Protein AF-A0A819W2P6-F1 (afdb_monomer)

InterPro domains:
  IPR012984 PROCT domain [PF08084] (1-41)

Foldseek 3Di:
DDDDDDPDDDDDPPDCVNCVCVVVPDPPPVPPPPDDDDDPPVPD

Secondary structure (DSSP, 8-state):
--------PPPPTT-GGG-HHHHH-------STT-------TT-

Organism: NCBI:txid433720

pLDDT: mean 82.39, std 15.01, range [55.88, 97.81]

Solvent-accessible surface area (backbone atoms only — not comparable to full-atom values): 3425 Å² total; per-residue (Å²): 139,87,84,88,86,77,98,71,82,84,77,61,89,83,36,64,87,77,42,51,64,81,78,64,62,67,80,80,78,85,63,68,86,84,67,73,70,91,75,85,73,83,85,120

Structure (mmCIF, N/CA/C/O backbone):
data_AF-A0A819W2P6-F1
#
_entry.id   AF-A0A819W2P6-F1
#
loop_
_atom_site.group_PDB
_atom_site.id
_atom_site.type_symbol
_atom_site.label_atom_id
_atom_site.label_alt_id
_atom_site.label_comp_id
_atom_site.label_asym_id
_atom_site.label_entity_id
_atom_site.label_seq_id
_atom_site.pdbx_PDB_ins_code
_atom_site.Cartn_x
_atom_site.Cartn_y
_atom_site.Cartn_z
_atom_site.occupancy
_atom_site.B_iso_or_equiv
_atom_site.auth_seq_id
_atom_site.auth_comp_id
_atom_site.auth_asym_id
_atom_site.auth_atom_id
_atom_site.pdbx_PDB_model_num
ATOM 1 N N . MET A 1 1 ? -14.228 -0.209 12.655 1.00 86.56 1 MET A N 1
ATOM 2 C CA . MET A 1 1 ? -13.594 -1.400 12.047 1.00 86.56 1 MET A CA 1
ATOM 3 C C . MET A 1 1 ? -13.439 -2.437 13.147 1.00 86.56 1 MET A C 1
ATOM 5 O O . MET A 1 1 ? -13.032 -2.051 14.235 1.00 86.56 1 MET A O 1
ATOM 9 N N . LYS A 1 2 ? -13.824 -3.693 12.910 1.00 95.75 2 LYS A N 1
ATOM 10 C CA . LYS A 1 2 ? -13.595 -4.812 13.840 1.00 95.75 2 LYS A CA 1
ATOM 11 C C . LYS A 1 2 ? -12.543 -5.728 13.211 1.00 95.75 2 LYS A C 1
ATOM 13 O O . LYS A 1 2 ? -12.598 -5.921 12.000 1.00 95.75 2 LYS A O 1
ATOM 18 N N . TYR A 1 3 ? -11.601 -6.229 13.999 1.00 96.62 3 TYR A N 1
ATOM 19 C CA . TYR A 1 3 ? -10.542 -7.135 13.552 1.00 96.62 3 TYR A CA 1
ATOM 20 C C . TYR A 1 3 ? -10.247 -8.167 14.641 1.00 96.62 3 TYR A 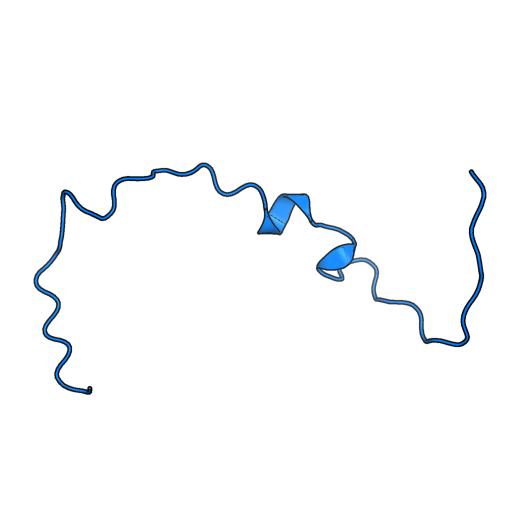C 1
ATOM 22 O O . TYR A 1 3 ? -10.423 -7.873 15.825 1.00 96.62 3 TYR A O 1
ATOM 30 N N . ASP A 1 4 ? -9.770 -9.335 14.221 1.00 96.56 4 ASP A N 1
ATOM 31 C CA . ASP A 1 4 ? -9.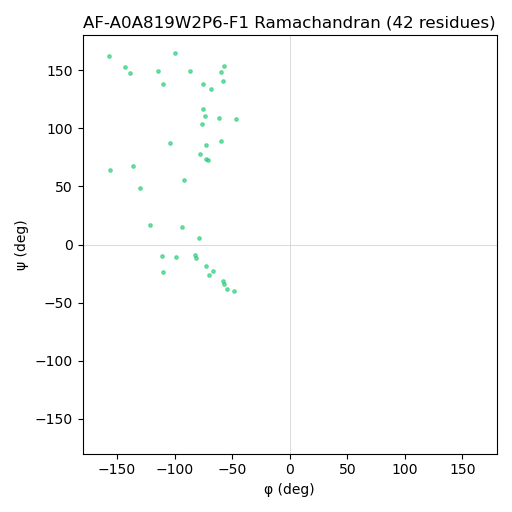269 -10.388 15.104 1.00 96.56 4 ASP A CA 1
ATOM 32 C C . ASP A 1 4 ? -7.733 -10.355 15.162 1.00 96.56 4 ASP A C 1
ATOM 34 O O . ASP A 1 4 ? -7.077 -9.702 14.345 1.00 96.56 4 ASP A O 1
ATOM 38 N N . LEU A 1 5 ? -7.150 -11.042 16.148 1.00 96.00 5 LEU A N 1
ATOM 39 C CA . LEU A 1 5 ? -5.702 -11.104 16.364 1.00 96.00 5 LEU A CA 1
ATOM 40 C C . LEU A 1 5 ? -5.160 -12.518 16.138 1.00 96.00 5 LEU A C 1
ATOM 42 O O . LEU A 1 5 ? -5.829 -13.510 16.420 1.00 96.00 5 LEU A O 1
ATOM 46 N N . MET A 1 6 ? -3.909 -12.595 15.683 1.00 96.38 6 MET A N 1
ATOM 47 C CA . MET A 1 6 ? -3.152 -13.834 15.508 1.00 96.38 6 MET A CA 1
ATOM 48 C C . MET A 1 6 ? -1.705 -13.629 15.967 1.00 96.38 6 MET A C 1
ATOM 50 O O . MET A 1 6 ? -1.147 -12.541 15.816 1.00 96.38 6 MET A O 1
ATOM 54 N N . LEU A 1 7 ? -1.083 -14.681 16.509 1.00 97.81 7 LEU A N 1
ATOM 55 C CA . LEU A 1 7 ? 0.339 -14.673 16.843 1.00 97.81 7 LEU A CA 1
ATOM 56 C C . LEU A 1 7 ? 1.177 -14.838 15.565 1.00 97.81 7 LEU A C 1
ATOM 58 O O . LEU A 1 7 ? 1.282 -15.934 15.020 1.00 97.81 7 LEU A O 1
ATOM 62 N N . SER A 1 8 ? 1.769 -13.744 15.088 1.00 97.50 8 SER A N 1
ATOM 63 C CA . SER A 1 8 ? 2.653 -13.724 13.917 1.00 97.50 8 SER A CA 1
ATOM 64 C C . SER A 1 8 ? 3.598 -12.524 13.953 1.00 97.50 8 SER A C 1
ATOM 66 O O . SER A 1 8 ? 3.317 -11.539 14.636 1.00 97.50 8 SER A O 1
ATOM 68 N N . ASN A 1 9 ? 4.677 -12.573 13.172 1.00 97.81 9 ASN A N 1
ATOM 69 C CA . ASN A 1 9 ? 5.576 -11.431 13.018 1.00 97.81 9 ASN A CA 1
ATOM 70 C C . ASN A 1 9 ? 4.958 -10.357 12.104 1.00 97.81 9 ASN A C 1
ATOM 72 O O . ASN A 1 9 ? 4.395 -10.705 11.060 1.00 97.81 9 ASN A O 1
ATOM 76 N N . PRO A 1 10 ? 5.088 -9.063 12.446 1.00 97.38 10 PRO A N 1
ATOM 77 C CA . PRO A 1 10 ? 4.715 -7.978 11.549 1.00 97.38 10 PRO A CA 1
ATOM 78 C C . PRO A 1 10 ? 5.514 -8.031 10.245 1.00 97.38 10 PRO A C 1
ATOM 80 O O . PRO A 1 10 ? 6.673 -8.439 10.220 1.00 97.38 10 PRO A O 1
ATOM 83 N N . LYS A 1 11 ? 4.887 -7.592 9.156 1.00 97.19 11 LYS A N 1
ATOM 84 C CA . LYS A 1 11 ? 5.541 -7.456 7.854 1.00 97.19 11 LYS A CA 1
ATOM 85 C C . LYS A 1 11 ? 6.218 -6.091 7.741 1.00 97.19 11 LYS A C 1
ATOM 87 O O . LYS A 1 11 ? 5.722 -5.107 8.287 1.00 97.19 11 LYS A O 1
ATOM 92 N N . GLU A 1 12 ? 7.307 -6.031 6.980 1.00 97.75 12 GLU A N 1
ATOM 93 C CA . GLU A 1 12 ? 8.031 -4.788 6.707 1.00 97.75 12 GLU A CA 1
ATOM 94 C C . GLU A 1 12 ? 7.142 -3.720 6.069 1.00 97.75 12 GLU A C 1
ATOM 96 O O 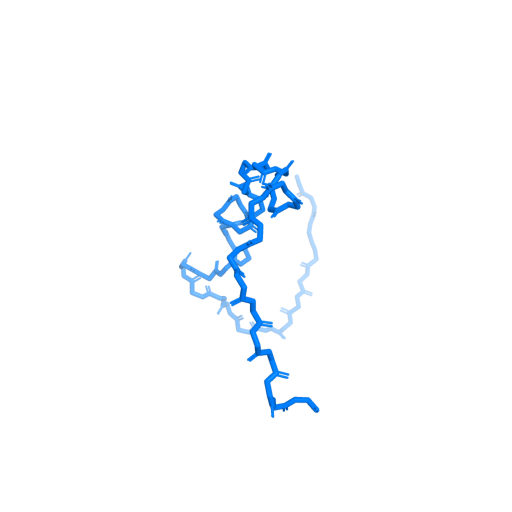. GLU A 1 12 ? 6.183 -4.015 5.349 1.00 97.75 12 GLU A O 1
ATOM 101 N N . PHE A 1 13 ? 7.504 -2.452 6.269 1.00 96.69 13 PHE A N 1
ATOM 102 C CA . PHE A 1 13 ? 6.706 -1.330 5.780 1.00 96.69 13 PHE A CA 1
ATOM 103 C C . PHE A 1 13 ? 6.441 -1.428 4.267 1.00 96.69 13 PHE A C 1
ATOM 105 O O . PHE A 1 13 ? 5.328 -1.156 3.820 1.00 96.69 13 PHE A O 1
ATOM 112 N N . TYR A 1 14 ? 7.419 -1.881 3.469 1.00 97.12 14 TYR A N 1
ATOM 113 C CA . TYR A 1 14 ? 7.295 -2.057 2.013 1.00 97.12 14 TYR A CA 1
ATOM 114 C C . TYR A 1 14 ? 6.878 -3.460 1.535 1.00 97.12 14 TYR A C 1
ATOM 116 O O . TYR A 1 14 ? 6.967 -3.724 0.341 1.00 97.12 14 TYR A O 1
ATOM 124 N N . HIS A 1 15 ? 6.360 -4.329 2.409 1.00 97.50 15 HIS A N 1
ATOM 125 C CA . HIS A 1 15 ? 5.898 -5.659 2.002 1.00 97.50 15 HIS A CA 1
ATOM 126 C C . HIS A 1 15 ? 4.801 -5.578 0.919 1.00 97.50 15 HIS A C 1
ATOM 128 O O . HIS A 1 15 ? 3.907 -4.737 0.996 1.00 97.50 15 HIS A O 1
ATOM 134 N N . GLU A 1 16 ? 4.841 -6.485 -0.064 1.00 95.38 16 GLU A N 1
ATOM 135 C CA . GLU A 1 16 ? 3.937 -6.515 -1.232 1.00 95.38 16 GLU A CA 1
ATOM 136 C C . GLU A 1 16 ? 2.443 -6.378 -0.874 1.00 95.38 16 GLU A C 1
ATOM 138 O O . GLU A 1 16 ? 1.718 -5.613 -1.506 1.00 95.38 16 GLU A O 1
ATOM 143 N N . ILE A 1 17 ? 1.997 -7.029 0.210 1.00 95.94 17 ILE A N 1
ATOM 144 C CA . ILE A 1 17 ? 0.597 -7.028 0.646 1.00 95.94 17 ILE A CA 1
ATOM 145 C C . ILE A 1 17 ? 0.129 -5.648 1.117 1.00 95.94 17 ILE A C 1
ATOM 147 O O . ILE A 1 17 ? -1.066 -5.376 1.133 1.00 95.94 17 ILE A O 1
ATOM 151 N N . HIS A 1 18 ? 1.062 -4.784 1.531 1.00 97.31 18 HIS A N 1
ATOM 152 C CA . HIS A 1 18 ? 0.771 -3.408 1.923 1.00 97.31 18 HIS A CA 1
ATOM 153 C C . HIS A 1 18 ? 0.658 -2.490 0.696 1.00 97.31 18 HIS A C 1
ATOM 155 O O . HIS A 1 18 ? 0.231 -1.345 0.824 1.00 97.31 18 HIS A O 1
ATOM 161 N N . ARG A 1 19 ? 1.052 -2.965 -0.495 1.00 94.25 19 ARG A N 1
ATOM 162 C CA . ARG A 1 19 ? 1.097 -2.197 -1.750 1.00 94.25 19 ARG A CA 1
ATOM 163 C C . ARG A 1 19 ? 0.402 -2.924 -2.901 1.00 94.25 19 ARG A C 1
ATOM 165 O O . ARG A 1 19 ? 0.958 -2.970 -3.997 1.00 94.25 19 ARG A O 1
ATOM 172 N N . PRO A 1 20 ? -0.825 -3.442 -2.709 1.00 93.06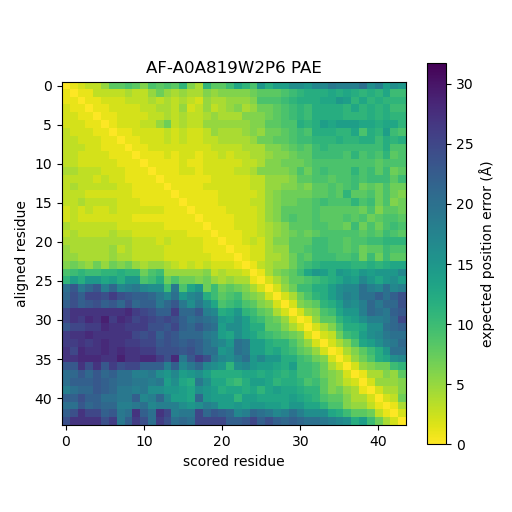 20 PRO A N 1
ATOM 173 C CA . PRO A 1 20 ? -1.500 -4.244 -3.727 1.00 93.06 20 PRO A CA 1
ATOM 174 C C . PRO A 1 20 ? -1.662 -3.481 -5.048 1.00 93.06 20 PRO A C 1
ATOM 176 O O . PRO A 1 20 ? -1.540 -4.072 -6.111 1.00 93.06 20 PRO A O 1
ATOM 179 N N . SER A 1 21 ? -1.822 -2.154 -5.007 1.00 90.19 21 SER A N 1
ATOM 180 C CA . SER A 1 21 ? -1.881 -1.312 -6.207 1.00 90.19 21 SER A CA 1
ATOM 181 C C . SER A 1 21 ? -0.656 -1.436 -7.115 1.00 90.19 21 SER A C 1
ATOM 183 O O . SER A 1 21 ? -0.806 -1.373 -8.326 1.00 90.19 21 SER A O 1
ATOM 185 N N . HIS A 1 22 ? 0.544 -1.639 -6.567 1.00 89.44 22 HIS A N 1
ATOM 186 C CA . HIS A 1 22 ? 1.765 -1.745 -7.373 1.00 89.44 22 HIS A CA 1
ATOM 187 C C . HIS A 1 22 ? 1.800 -3.044 -8.184 1.00 89.44 22 HIS A C 1
ATOM 189 O O . HIS A 1 22 ? 2.450 -3.099 -9.220 1.00 89.44 22 HIS A O 1
ATOM 195 N N . PHE A 1 23 ? 1.102 -4.075 -7.704 1.00 87.00 23 PHE A N 1
ATOM 196 C CA . PHE A 1 23 ? 1.128 -5.425 -8.265 1.00 87.00 23 PHE A CA 1
ATOM 197 C C . PHE A 1 23 ? -0.190 -5.825 -8.937 1.00 87.00 23 PHE A C 1
ATOM 199 O O . PHE A 1 23 ? -0.248 -6.863 -9.582 1.00 87.00 23 PHE A O 1
ATOM 206 N N . LEU A 1 24 ? -1.253 -5.035 -8.774 1.00 84.69 24 LEU A N 1
ATOM 207 C CA . LEU A 1 24 ? -2.556 -5.277 -9.397 1.00 84.69 24 LEU A CA 1
ATOM 208 C C . LEU A 1 24 ? -2.875 -4.262 -10.495 1.00 84.69 24 LEU A C 1
ATOM 210 O O . LEU A 1 24 ? -3.655 -4.571 -11.389 1.00 84.69 24 LEU A O 1
ATOM 214 N N . ASN A 1 25 ? -2.270 -3.071 -10.466 1.00 78.12 25 ASN A N 1
ATOM 215 C CA . ASN A 1 25 ? -2.550 -2.024 -11.447 1.00 78.12 25 ASN A CA 1
ATOM 216 C C . ASN A 1 25 ? -1.596 -2.106 -12.641 1.00 78.12 25 ASN A C 1
ATOM 218 O O . ASN A 1 25 ? -0.934 -1.126 -12.989 1.00 78.12 25 ASN A O 1
ATOM 222 N N . PHE A 1 26 ? -1.537 -3.264 -13.289 1.00 77.25 26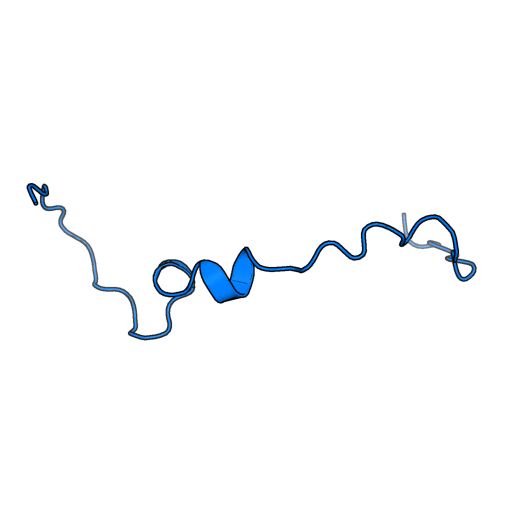 PHE A N 1
ATOM 223 C CA . PHE A 1 26 ? -1.048 -3.303 -14.658 1.00 77.25 26 PHE A CA 1
ATOM 224 C C . PHE A 1 26 ? -2.176 -2.754 -15.526 1.00 77.25 26 PHE A C 1
ATOM 226 O O . PHE A 1 26 ? -3.282 -3.292 -15.537 1.00 77.25 26 PHE A O 1
ATOM 233 N N . SER A 1 27 ? -1.934 -1.628 -16.197 1.00 69.06 27 SER A N 1
ATOM 234 C CA . SER A 1 27 ? -2.810 -1.250 -17.303 1.00 69.06 27 SER A CA 1
ATOM 235 C C . SER A 1 27 ? -2.666 -2.380 -18.309 1.00 69.06 27 SER A C 1
ATOM 237 O O . SER A 1 27 ? -1.577 -2.564 -18.845 1.00 69.06 27 SER A O 1
ATOM 239 N N . ASN A 1 28 ? -3.706 -3.200 -18.456 1.00 63.16 28 ASN A N 1
ATOM 240 C CA . ASN A 1 28 ? -3.755 -4.236 -19.472 1.00 63.16 28 ASN A CA 1
ATOM 241 C C . ASN A 1 28 ? -3.622 -3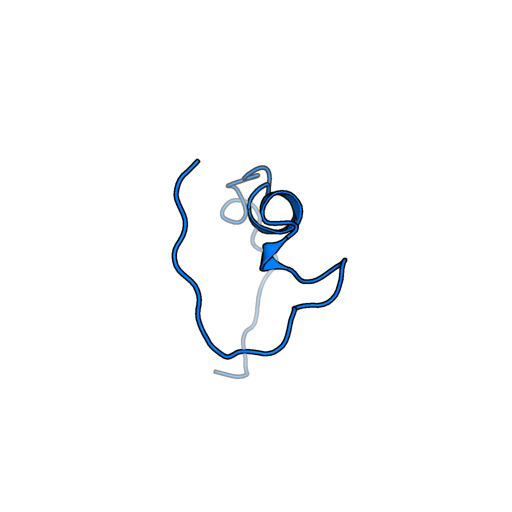.544 -20.835 1.00 63.16 28 ASN A C 1
ATOM 243 O O . ASN A 1 28 ? -4.619 -3.193 -21.458 1.00 63.16 28 ASN A O 1
ATOM 247 N N . GLU A 1 29 ? -2.399 -3.356 -21.324 1.00 59.41 29 GLU A N 1
ATOM 248 C CA . GLU A 1 29 ? -2.159 -3.396 -22.759 1.00 59.41 29 GLU A CA 1
ATOM 249 C C . GLU A 1 29 ? -2.279 -4.867 -23.158 1.00 59.41 29 GLU A C 1
ATOM 251 O O . GLU A 1 29 ? -1.311 -5.594 -23.365 1.00 59.41 29 GLU A O 1
ATOM 256 N N . GLU A 1 30 ? -3.526 -5.332 -23.167 1.00 61.81 30 GLU A N 1
ATOM 257 C CA . GLU A 1 30 ? -3.932 -6.626 -23.680 1.00 61.81 30 GLU A CA 1
ATOM 258 C C . GLU A 1 30 ? -3.815 -6.574 -25.205 1.00 61.81 30 GLU A C 1
ATOM 260 O O . GLU A 1 30 ? -4.806 -6.450 -25.905 1.00 61.81 30 GLU A O 1
ATOM 265 N N . HIS A 1 31 ? -2.583 -6.586 -25.718 1.00 58.47 31 HIS A N 1
ATOM 266 C CA . HIS A 1 31 ? -2.267 -7.031 -27.075 1.00 58.47 31 HIS A CA 1
ATOM 267 C C . HIS A 1 31 ? -0.797 -7.484 -27.206 1.00 58.47 31 HIS A C 1
ATOM 269 O O . HIS A 1 31 ? -0.031 -6.910 -27.982 1.00 58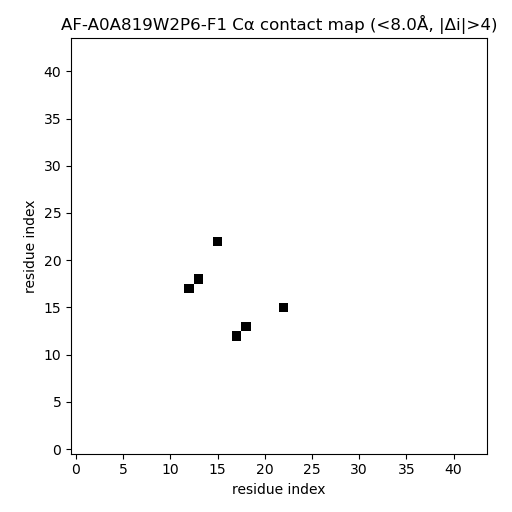.47 31 HIS A O 1
ATOM 275 N N . PRO A 1 32 ? -0.373 -8.556 -26.510 1.00 55.88 32 PRO A N 1
ATOM 276 C CA . PRO A 1 32 ? 0.828 -9.283 -26.919 1.00 55.88 32 PRO A CA 1
ATOM 277 C C . PRO A 1 32 ? 0.597 -10.125 -28.193 1.00 55.88 32 PRO A C 1
ATOM 279 O O . PRO A 1 32 ? 1.557 -10.466 -28.880 1.00 55.88 32 PRO A O 1
ATOM 282 N N . ASP A 1 33 ? -0.660 -10.423 -28.552 1.00 56.03 33 ASP A N 1
ATOM 283 C CA . ASP A 1 33 ? -0.977 -11.424 -29.587 1.00 56.03 33 ASP A CA 1
ATOM 284 C C . ASP A 1 33 ? -0.895 -10.917 -31.037 1.00 56.03 33 ASP A C 1
ATOM 286 O O . ASP A 1 33 ? -0.965 -11.712 -31.971 1.00 56.03 33 ASP A O 1
ATOM 290 N N . THR A 1 34 ? -0.726 -9.611 -31.268 1.00 56.69 34 THR A N 1
ATOM 291 C CA . THR A 1 34 ? -0.617 -9.054 -32.633 1.00 56.69 34 THR A CA 1
ATOM 292 C C . THR A 1 34 ? 0.817 -8.796 -33.094 1.00 56.69 34 THR A C 1
ATOM 294 O O . THR A 1 34 ? 1.029 -8.570 -34.284 1.00 56.69 34 THR A O 1
ATOM 297 N N . PHE A 1 35 ? 1.808 -8.866 -32.199 1.00 60.25 35 PHE A N 1
ATOM 298 C CA . PHE A 1 35 ? 3.223 -8.676 -32.538 1.00 60.25 35 PHE A CA 1
ATOM 299 C C . PHE A 1 35 ? 4.096 -9.730 -31.855 1.00 60.25 35 PHE A C 1
ATOM 301 O O . PHE A 1 35 ? 4.912 -9.433 -30.984 1.00 60.25 35 PHE A O 1
ATOM 308 N N . THR A 1 36 ? 3.942 -10.987 -32.262 1.00 63.97 36 THR A N 1
ATOM 309 C CA . THR A 1 36 ? 4.876 -12.040 -31.865 1.00 63.97 36 THR A CA 1
ATOM 310 C C . THR A 1 36 ? 6.190 -11.857 -32.630 1.00 63.97 36 THR A C 1
ATOM 312 O O . THR A 1 36 ? 6.2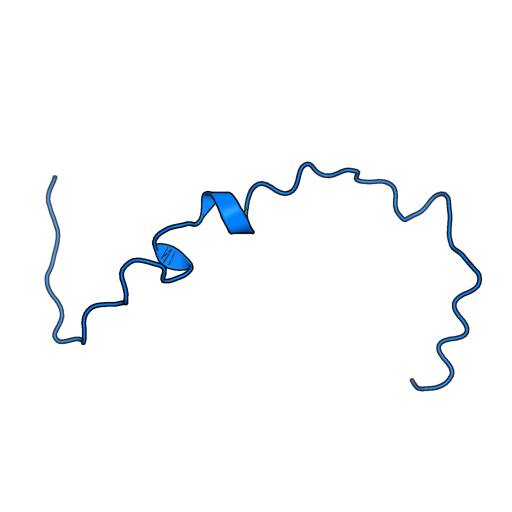42 -12.067 -33.843 1.00 63.97 36 THR A O 1
ATOM 315 N N . VAL A 1 37 ? 7.260 -11.464 -31.937 1.00 71.75 37 VAL A N 1
ATOM 316 C CA . VAL A 1 37 ? 8.634 -11.669 -32.424 1.00 71.75 37 VAL A CA 1
ATOM 317 C C . VAL A 1 37 ? 8.890 -13.176 -32.388 1.00 71.75 37 VAL A C 1
ATOM 319 O O . VAL A 1 37 ? 8.521 -13.810 -31.401 1.00 71.75 37 VAL A O 1
ATOM 322 N N . ASP A 1 38 ? 9.458 -13.742 -33.458 1.00 77.88 38 ASP A N 1
ATOM 323 C CA . ASP A 1 38 ? 9.717 -15.182 -33.589 1.00 77.88 38 ASP A CA 1
ATOM 324 C C . ASP A 1 38 ? 10.372 -15.743 -32.314 1.00 77.88 38 ASP A C 1
ATOM 326 O O . ASP A 1 38 ? 11.512 -15.411 -31.974 1.00 77.88 38 ASP A O 1
ATOM 330 N N . ARG A 1 39 ? 9.597 -16.521 -31.552 1.00 76.44 39 ARG A N 1
ATOM 331 C CA . ARG A 1 39 ? 10.009 -17.099 -30.275 1.00 76.44 39 ARG A CA 1
ATOM 332 C C . ARG A 1 39 ? 10.317 -18.568 -30.509 1.00 76.44 39 ARG A C 1
ATOM 334 O O . ARG A 1 39 ? 9.465 -19.431 -30.311 1.00 76.44 39 ARG A O 1
ATOM 341 N N . GLU A 1 40 ? 11.557 -18.851 -30.889 1.00 79.38 40 GLU A N 1
ATOM 342 C CA . GLU A 1 40 ? 12.067 -20.220 -30.913 1.00 79.38 40 GLU A CA 1
ATOM 343 C C . GLU A 1 40 ? 12.306 -20.715 -29.475 1.00 79.38 40 GLU A C 1
ATOM 345 O O . GLU A 1 40 ? 13.409 -20.620 -28.932 1.00 79.38 40 GLU A O 1
ATOM 350 N N . ASP A 1 41 ? 11.263 -21.240 -28.831 1.00 76.50 41 ASP A N 1
ATOM 351 C CA . ASP A 1 41 ? 11.373 -21.877 -27.516 1.00 76.50 41 ASP A CA 1
ATOM 352 C C . ASP A 1 41 ? 11.952 -23.297 -27.662 1.00 76.50 41 ASP A C 1
ATOM 354 O O . ASP A 1 41 ? 11.238 -24.296 -27.685 1.00 76.50 41 ASP A O 1
ATOM 358 N N . ARG A 1 42 ? 13.276 -23.381 -27.849 1.00 76.81 42 ARG A N 1
ATO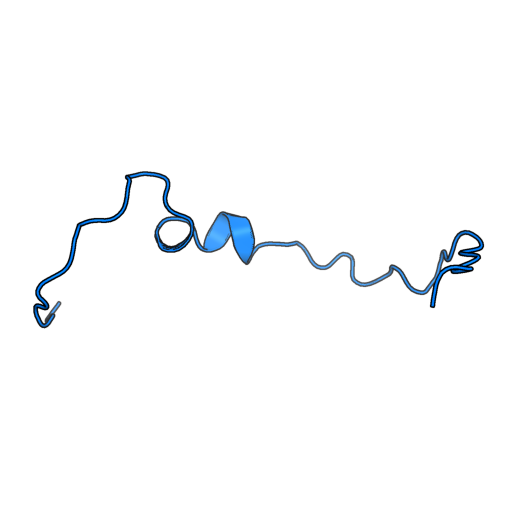M 359 C CA . ARG A 1 42 ? 14.008 -24.647 -28.061 1.00 76.81 42 ARG A CA 1
ATOM 360 C C . ARG A 1 42 ? 14.265 -25.448 -26.779 1.00 76.81 42 ARG A C 1
ATOM 362 O O . ARG A 1 42 ? 15.022 -26.417 -26.822 1.00 76.81 42 ARG A O 1
ATOM 369 N N . LEU A 1 43 ? 13.724 -25.016 -25.642 1.00 77.56 43 LEU A N 1
ATOM 370 C CA . LEU A 1 43 ? 14.036 -25.573 -24.321 1.00 77.56 43 LEU A CA 1
ATOM 371 C C . LEU A 1 43 ? 12.816 -26.130 -23.574 1.00 77.56 43 LEU A C 1
ATOM 373 O O . LEU A 1 43 ? 12.925 -26.399 -22.379 1.00 77.56 43 LEU A O 1
ATOM 377 N N . ASN A 1 44 ? 11.714 -26.381 -24.285 1.00 56.72 44 ASN A N 1
ATOM 378 C CA . ASN A 1 44 ? 10.627 -27.239 -23.809 1.00 56.72 44 ASN A CA 1
ATOM 379 C C . ASN A 1 44 ? 10.713 -28.639 -24.421 1.00 56.72 44 ASN A C 1
ATOM 381 O O . ASN A 1 44 ? 10.821 -28.733 -25.665 1.00 56.72 44 ASN A O 1
#

Sequence (44 aa):
MKYDLMLSNPKEFYHEIHRPSHFLNFSNEEHPDTFTVDREDRLN

Radius of gyration: 19.83 Å; Cα contacts (8 Å, |Δi|>4): 3; chains: 1; bounding box: 28×26×50 Å

Mean predicted aligned error: 9.9 Å